Protein AF-A0A0A1CRX5-F1 (afdb_monomer)

Nearest PDB structures (foldseek):
  8wkq-assembly1_UI  TM=3.005E-01  e=8.698E+00  Salmonella enterica subsp. enterica serovar Typhimurium str. LT2

pLDDT: mean 87.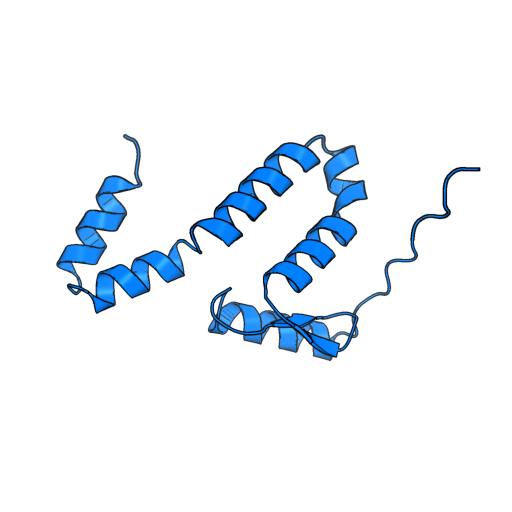22, std 14.27, range [40.09, 97.81]

Solvent-accessible surface area (backbone atoms only — not comparable to full-atom values): 6176 Å² total; per-residue (Å²): 130,81,79,74,80,76,79,76,71,76,50,53,67,72,44,40,51,50,25,49,55,50,38,70,76,48,52,80,78,44,72,34,52,28,36,67,78,74,40,79,37,54,40,70,58,47,52,51,51,50,51,63,69,43,37,68,62,26,55,76,70,69,40,44,67,62,54,49,52,52,52,51,50,37,71,74,74,49,48,71,68,55,53,45,52,48,32,29,74,75,52,36,71,63,40,30,51,54,57,55,61,74,67,55,82,129

Sequence (106 aa):
MAPAPKQIATPHPDFLEAALWHAARYGLGAQLIHPVRQTLVPPSKVVAALLEFTAPTLDAAGDRRAVTAMVQGLLAVGTGAGQQRGSYADGGRASLAKLIVQRTPS

Mean predicted aligned error: 6.68 Å

Secondary structure (DSSP, 8-state):
-PPPP---PPPPHHHHHHHHHHHHHHTTSS-EEETTTTEEE-HHHHHHHHHHHHHHHHHHHT-HHHHHHHHHHHHHH--HHHHHHHHHHHHHHHHHHHHHHTT---

Radius of gyration: 17.13 Å; Cα contacts (8 Å, |Δi|>4): 76; chains: 1; bounding box: 43×37×44 Å

Structure (mmCIF, N/CA/C/O backbone):
data_AF-A0A0A1CRX5-F1
#
_entry.id   AF-A0A0A1CRX5-F1
#
loop_
_atom_site.group_PDB
_atom_site.id
_atom_site.type_symbol
_atom_site.label_atom_id
_atom_site.label_alt_id
_atom_site.label_comp_id
_atom_site.label_asym_id
_atom_site.label_entity_id
_atom_site.label_seq_id
_atom_site.pdbx_PDB_ins_code
_atom_site.Cartn_x
_atom_site.Cartn_y
_atom_site.Cartn_z
_atom_site.occupancy
_atom_site.B_iso_or_equiv
_atom_site.auth_seq_id
_atom_site.auth_comp_id
_atom_site.auth_asym_id
_atom_site.auth_atom_id
_atom_site.pdbx_PDB_model_num
ATOM 1 N N . MET A 1 1 ? -28.690 5.366 19.835 1.00 40.47 1 MET A N 1
ATOM 2 C CA . MET A 1 1 ? -27.426 4.772 20.317 1.00 40.47 1 MET A CA 1
ATOM 3 C C . MET A 1 1 ? -26.504 4.653 19.116 1.00 40.47 1 MET A C 1
ATOM 5 O O . MET A 1 1 ? -26.822 3.889 18.215 1.00 40.47 1 MET A O 1
ATOM 9 N N . ALA A 1 2 ? -25.467 5.490 19.023 1.00 40.72 2 ALA A N 1
ATOM 10 C CA . ALA A 1 2 ? -24.449 5.327 17.983 1.00 40.72 2 ALA A CA 1
ATOM 11 C C . ALA A 1 2 ? -23.791 3.944 18.160 1.00 40.72 2 ALA A C 1
ATOM 13 O O . ALA A 1 2 ? -23.648 3.514 19.311 1.00 40.72 2 ALA A O 1
ATOM 14 N N . PRO A 1 3 ? -23.445 3.218 17.081 1.00 41.12 3 PRO A N 1
ATOM 15 C CA . PRO A 1 3 ? -22.754 1.945 17.228 1.00 41.12 3 PRO A CA 1
ATOM 16 C C . PRO A 1 3 ? -21.464 2.175 18.020 1.00 41.12 3 PRO A C 1
ATOM 18 O O . PRO A 1 3 ? -20.762 3.162 17.791 1.00 41.12 3 PRO A O 1
ATOM 21 N N . ALA A 1 4 ? -21.182 1.284 18.974 1.00 43.28 4 ALA A N 1
ATOM 22 C CA . ALA A 1 4 ? -19.929 1.310 19.716 1.00 43.28 4 ALA A CA 1
ATOM 23 C C . ALA A 1 4 ? -18.756 1.359 18.720 1.00 43.28 4 ALA A C 1
ATOM 25 O O . ALA A 1 4 ? -18.831 0.686 17.682 1.00 43.28 4 ALA A O 1
ATOM 26 N N . PRO A 1 5 ? -17.696 2.146 18.991 1.00 47.94 5 PRO A N 1
ATOM 27 C CA . PRO A 1 5 ? -16.530 2.177 18.122 1.00 47.94 5 PRO A CA 1
ATOM 28 C C . PRO A 1 5 ? -16.050 0.741 17.945 1.00 47.94 5 PRO A C 1
ATOM 30 O O . PRO A 1 5 ? -15.792 0.034 18.921 1.00 47.94 5 PRO A O 1
ATOM 33 N N . LYS A 1 6 ? -16.021 0.283 16.692 1.00 53.66 6 LYS A N 1
ATOM 34 C CA . LYS A 1 6 ? -15.606 -1.073 16.347 1.00 53.66 6 LYS A CA 1
ATOM 35 C C . LYS A 1 6 ? -14.205 -1.248 16.917 1.00 53.66 6 LYS A C 1
ATOM 37 O O . LYS A 1 6 ? -13.300 -0.524 16.513 1.00 53.66 6 LYS A O 1
ATOM 42 N N . GLN A 1 7 ? -14.055 -2.126 17.907 1.00 52.62 7 GLN A N 1
ATOM 43 C CA . GLN A 1 7 ? -12.777 -2.335 18.573 1.00 52.62 7 GLN A CA 1
ATOM 44 C C . GLN A 1 7 ? -11.769 -2.746 17.504 1.00 52.62 7 GLN A C 1
ATOM 46 O O . GLN A 1 7 ? -11.894 -3.794 16.869 1.00 52.62 7 GLN A O 1
ATOM 51 N N . ILE A 1 8 ? -10.830 -1.851 17.235 1.00 57.75 8 ILE A N 1
ATOM 52 C CA . ILE A 1 8 ? -9.838 -2.054 16.201 1.00 57.75 8 ILE A CA 1
ATOM 53 C C . ILE A 1 8 ? -8.824 -3.029 16.790 1.00 57.75 8 ILE A C 1
ATOM 55 O O . ILE A 1 8 ? -7.998 -2.648 17.61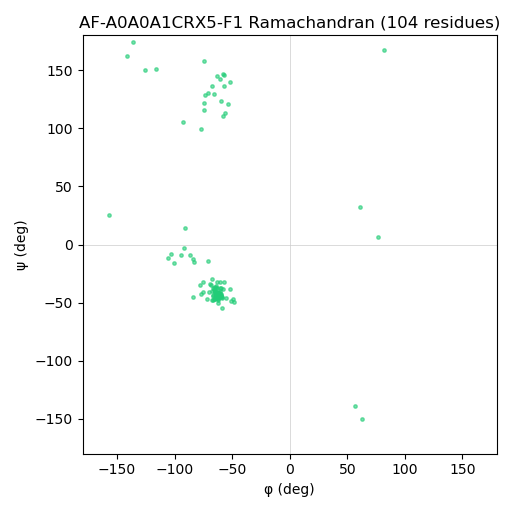3 1.00 57.75 8 ILE A O 1
ATOM 59 N N . ALA A 1 9 ? -8.944 -4.309 16.440 1.00 70.81 9 ALA A N 1
ATOM 60 C CA . ALA A 1 9 ? -8.020 -5.326 16.917 1.00 70.81 9 ALA A CA 1
ATOM 61 C C . ALA A 1 9 ? -6.592 -4.978 16.467 1.00 70.81 9 ALA A C 1
ATOM 63 O O . ALA A 1 9 ? -6.329 -4.797 15.276 1.00 70.81 9 ALA A O 1
ATOM 64 N N . THR A 1 10 ? -5.684 -4.861 17.433 1.00 78.06 10 THR A N 1
ATOM 65 C CA . THR A 1 10 ? -4.281 -4.532 17.185 1.00 78.06 10 THR A CA 1
ATOM 66 C C . THR A 1 10 ? -3.581 -5.728 16.528 1.00 78.06 10 THR A C 1
ATOM 68 O O . THR A 1 10 ? -3.707 -6.846 17.033 1.00 78.06 10 THR A O 1
ATOM 71 N N . PRO A 1 11 ? -2.851 -5.540 15.414 1.00 82.88 11 PRO A N 1
ATOM 72 C CA . PRO A 1 11 ? -2.048 -6.600 14.815 1.00 82.88 11 PRO A CA 1
ATOM 73 C C . PRO A 1 11 ? -1.015 -7.170 15.790 1.00 82.88 11 PRO A C 1
ATOM 75 O O . PRO A 1 11 ? -0.426 -6.429 16.576 1.00 82.88 11 PRO A O 1
ATOM 78 N N . HIS A 1 12 ? -0.723 -8.463 15.668 1.00 87.62 12 HIS A N 1
ATOM 79 C CA . HIS A 1 12 ? 0.466 -9.034 16.299 1.00 87.62 12 HIS A CA 1
ATOM 80 C C . HIS A 1 12 ? 1.732 -8.465 15.620 1.00 87.62 12 HIS A C 1
ATOM 82 O O . HIS A 1 12 ? 1.748 -8.417 14.383 1.00 87.62 12 HIS A O 1
ATOM 88 N N . PRO A 1 13 ? 2.784 -8.067 16.365 1.00 89.81 13 PRO A N 1
ATOM 89 C CA . PRO A 1 13 ? 3.978 -7.424 15.802 1.00 89.81 13 PRO A CA 1
ATOM 90 C C . PRO A 1 13 ? 4.604 -8.187 14.629 1.00 89.81 13 PRO A C 1
ATOM 92 O O . PRO A 1 13 ? 4.778 -7.612 13.559 1.00 89.81 13 PRO A O 1
ATOM 95 N N . ASP A 1 14 ? 4.814 -9.497 14.779 1.00 90.31 14 ASP A N 1
ATOM 96 C CA . ASP A 1 14 ? 5.426 -10.334 13.736 1.00 90.31 14 ASP A CA 1
ATOM 97 C C . ASP A 1 14 ? 4.626 -10.331 12.425 1.00 90.31 14 ASP A C 1
ATOM 99 O O . ASP A 1 14 ? 5.185 -10.296 11.329 1.00 90.31 14 ASP A O 1
ATOM 103 N N . PHE A 1 15 ? 3.292 -10.320 12.517 1.00 89.38 15 PHE A N 1
ATOM 104 C CA . PHE A 1 15 ? 2.427 -10.269 11.339 1.00 89.38 15 PHE A CA 1
ATOM 105 C C . PHE A 1 15 ? 2.390 -8.882 10.709 1.00 89.38 15 PHE A C 1
ATOM 107 O O . PHE A 1 15 ? 2.259 -8.776 9.489 1.00 89.38 15 PHE A O 1
ATOM 114 N N . LEU A 1 16 ? 2.507 -7.824 11.513 1.00 91.94 16 LEU A N 1
ATOM 115 C CA . LEU A 1 16 ? 2.631 -6.467 10.999 1.00 91.94 16 LEU A CA 1
ATOM 116 C C . LEU A 1 16 ? 3.953 -6.288 10.245 1.00 91.94 16 LEU A C 1
ATOM 118 O O . LEU A 1 16 ? 3.950 -5.745 9.141 1.00 91.94 16 LEU A O 1
ATOM 122 N N . GLU A 1 17 ? 5.056 -6.792 10.795 1.00 94.38 17 GLU A N 1
ATOM 123 C CA . GLU A 1 17 ? 6.370 -6.751 10.154 1.00 94.38 17 GLU A CA 1
ATOM 124 C C . GLU A 1 17 ? 6.396 -7.581 8.864 1.00 94.38 17 GLU A C 1
ATOM 126 O O . GLU A 1 17 ? 6.812 -7.087 7.813 1.00 94.38 17 GLU A O 1
ATOM 131 N N . ALA A 1 18 ? 5.866 -8.808 8.902 1.00 93.38 18 ALA A N 1
ATOM 132 C CA . ALA A 1 18 ? 5.743 -9.648 7.716 1.00 93.38 18 ALA A CA 1
ATOM 133 C C . ALA A 1 18 ? 4.876 -8.983 6.634 1.00 93.38 18 ALA A C 1
ATOM 135 O O . ALA A 1 18 ? 5.243 -8.983 5.455 1.00 93.38 18 ALA A O 1
ATOM 136 N N . ALA A 1 19 ? 3.746 -8.377 7.018 1.00 93.88 19 ALA A N 1
ATOM 137 C CA . ALA A 1 19 ? 2.884 -7.645 6.095 1.00 93.88 19 ALA A CA 1
ATOM 138 C C . ALA A 1 19 ? 3.602 -6.441 5.472 1.00 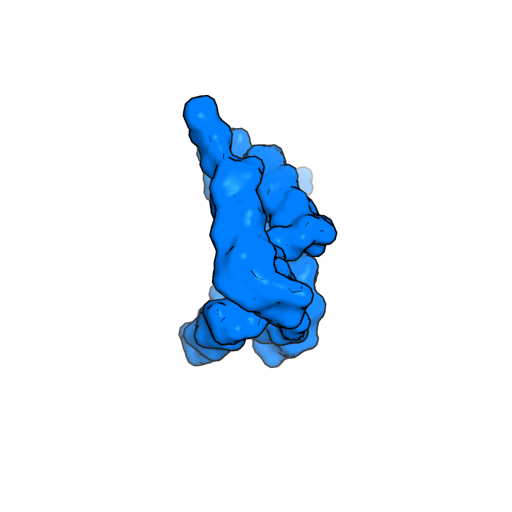93.88 19 ALA A C 1
ATOM 140 O O . ALA A 1 19 ? 3.490 -6.229 4.261 1.00 93.88 19 ALA A O 1
ATOM 141 N N . LEU A 1 20 ? 4.369 -5.689 6.266 1.00 94.56 20 LEU A N 1
ATOM 142 C CA . LEU A 1 20 ? 5.146 -4.545 5.799 1.00 94.56 20 LEU A CA 1
ATOM 143 C C . LEU A 1 20 ? 6.210 -4.968 4.780 1.00 94.56 20 LEU A C 1
ATOM 145 O O . LEU A 1 20 ? 6.260 -4.409 3.685 1.00 94.56 20 LEU A O 1
ATOM 149 N N . TRP A 1 21 ? 7.013 -5.986 5.097 1.00 95.31 21 TRP A N 1
ATOM 150 C CA . TRP A 1 21 ? 8.030 -6.520 4.185 1.00 95.31 21 TRP A CA 1
ATOM 151 C C . TRP A 1 21 ? 7.424 -7.037 2.881 1.00 95.31 21 TRP A C 1
ATOM 153 O O . TRP A 1 21 ? 7.920 -6.736 1.790 1.00 95.31 21 TRP A O 1
ATOM 163 N N . HIS A 1 22 ? 6.327 -7.790 2.978 1.00 94.44 22 HIS A N 1
ATOM 164 C CA . HIS A 1 22 ? 5.634 -8.327 1.815 1.00 94.44 22 HIS A CA 1
ATOM 165 C C . HIS A 1 22 ? 5.103 -7.200 0.915 1.00 94.44 22 HIS A C 1
ATOM 167 O O . HIS A 1 22 ? 5.327 -7.212 -0.298 1.00 94.44 22 HIS A O 1
ATOM 173 N N . ALA A 1 23 ? 4.462 -6.188 1.505 1.00 92.94 23 ALA A N 1
ATOM 174 C CA . ALA A 1 23 ? 3.961 -5.025 0.781 1.00 92.94 23 ALA A CA 1
ATOM 175 C C . ALA A 1 23 ? 5.093 -4.177 0.177 1.00 92.94 23 ALA A C 1
ATOM 177 O O . ALA A 1 23 ? 4.958 -3.703 -0.947 1.00 92.94 23 ALA A O 1
ATOM 178 N N . ALA A 1 24 ? 6.229 -4.019 0.860 1.00 90.62 24 ALA A N 1
ATOM 179 C CA . ALA A 1 24 ? 7.385 -3.300 0.323 1.00 90.62 24 ALA A CA 1
ATOM 180 C C . ALA A 1 24 ? 7.974 -4.004 -0.910 1.00 90.62 24 ALA A C 1
ATOM 182 O O . ALA A 1 24 ? 8.311 -3.357 -1.903 1.00 90.62 24 ALA A O 1
ATOM 183 N N . ARG A 1 25 ? 8.054 -5.341 -0.874 1.00 88.69 25 ARG A N 1
ATOM 184 C CA . ARG A 1 25 ? 8.597 -6.144 -1.975 1.00 88.69 25 ARG A CA 1
ATOM 185 C C . ARG A 1 25 ? 7.669 -6.196 -3.188 1.00 88.69 25 ARG A C 1
ATOM 187 O O . ARG A 1 25 ? 8.135 -6.038 -4.315 1.00 88.69 25 ARG A O 1
ATOM 194 N N . TYR A 1 26 ? 6.379 -6.443 -2.972 1.00 88.00 26 TYR A N 1
ATOM 195 C CA . TYR A 1 26 ? 5.433 -6.735 -4.057 1.00 88.00 26 TYR A CA 1
ATOM 196 C C . TYR A 1 26 ? 4.483 -5.575 -4.386 1.00 88.00 26 TYR A C 1
ATOM 198 O O . TYR A 1 26 ? 3.821 -5.580 -5.427 1.00 88.00 26 TYR A O 1
ATOM 206 N N . GLY A 1 27 ? 4.438 -4.540 -3.547 1.00 88.75 27 GLY A N 1
ATOM 207 C CA . GLY A 1 27 ? 3.497 -3.433 -3.682 1.00 88.75 27 GLY A CA 1
ATOM 208 C C . GLY A 1 27 ? 2.052 -3.930 -3.699 1.00 88.75 27 GLY A C 1
ATOM 209 O O . GLY A 1 27 ? 1.684 -4.851 -2.982 1.00 88.75 27 GLY A O 1
ATOM 210 N N . LEU A 1 28 ? 1.232 -3.344 -4.571 1.00 90.88 28 LEU A N 1
ATOM 211 C CA . LEU A 1 28 ? -0.159 -3.759 -4.796 1.00 90.88 28 LEU A CA 1
ATOM 212 C C . LEU A 1 28 ? -0.293 -4.815 -5.915 1.00 90.88 28 LEU A C 1
ATOM 214 O O . LEU A 1 28 ? -1.387 -5.019 -6.427 1.00 90.88 28 LEU A O 1
ATOM 218 N N . GLY A 1 29 ? 0.810 -5.442 -6.344 1.00 87.19 29 GLY A N 1
ATOM 219 C CA . GLY A 1 29 ? 0.834 -6.375 -7.480 1.00 87.19 29 GLY A CA 1
ATOM 220 C C . GLY A 1 29 ? 0.617 -7.849 -7.121 1.00 87.19 29 GLY A C 1
ATOM 221 O O . GLY A 1 29 ? 0.584 -8.685 -8.016 1.00 87.19 29 GLY A O 1
ATOM 222 N N . ALA A 1 30 ? 0.492 -8.180 -5.835 1.00 90.06 30 ALA A N 1
ATOM 223 C CA . ALA A 1 30 ? 0.308 -9.542 -5.333 1.00 90.06 30 ALA A CA 1
ATOM 224 C C . ALA A 1 30 ? -0.777 -9.578 -4.248 1.00 90.06 30 ALA A C 1
ATOM 226 O O . ALA A 1 30 ? -1.269 -8.534 -3.822 1.00 90.06 30 ALA A O 1
ATOM 227 N N . GLN A 1 31 ? -1.148 -10.769 -3.770 1.00 96.12 31 GLN A N 1
ATOM 228 C CA . GLN A 1 31 ? -1.910 -10.853 -2.522 1.00 96.12 31 GLN A CA 1
ATOM 229 C C . GLN A 1 31 ? -1.072 -10.319 -1.358 1.00 96.12 31 GLN A C 1
ATOM 231 O O . GLN A 1 31 ? 0.138 -10.497 -1.334 1.00 96.12 31 GLN A O 1
ATOM 236 N N . LEU A 1 32 ? -1.722 -9.667 -0.398 1.00 95.06 32 LEU A N 1
ATOM 237 C CA . LEU A 1 32 ? -1.078 -9.068 0.764 1.00 95.06 32 LEU A CA 1
ATOM 238 C C . LEU A 1 32 ? -1.539 -9.748 2.047 1.00 95.06 32 LEU A C 1
ATOM 240 O O . LEU A 1 32 ? -2.672 -10.217 2.148 1.00 95.06 32 LEU A O 1
ATOM 244 N N . ILE A 1 33 ? -0.665 -9.755 3.047 1.00 95.56 33 ILE A N 1
ATOM 245 C CA . ILE A 1 33 ? -0.986 -10.250 4.384 1.00 95.56 33 ILE A CA 1
ATOM 246 C C . ILE A 1 33 ? -1.875 -9.212 5.076 1.00 95.56 33 ILE A C 1
ATOM 248 O O . ILE A 1 33 ? -1.483 -8.059 5.249 1.00 95.56 33 ILE A O 1
ATOM 252 N N . HIS A 1 34 ? -3.077 -9.613 5.489 1.00 93.81 34 HIS A N 1
ATOM 253 C CA . HIS A 1 34 ? -3.922 -8.793 6.347 1.00 93.81 34 HIS A CA 1
ATOM 254 C C . HIS A 1 34 ? -3.357 -8.827 7.779 1.00 93.81 34 HIS A C 1
ATOM 256 O O . HIS A 1 34 ? -3.429 -9.877 8.416 1.00 93.81 34 HIS A O 1
ATOM 262 N N . PRO A 1 35 ? -2.880 -7.705 8.347 1.00 88.94 35 PRO A N 1
ATOM 263 C CA . PRO A 1 35 ? -2.087 -7.723 9.583 1.00 88.94 35 PRO A CA 1
ATOM 264 C C . PRO A 1 35 ? -2.889 -8.165 10.821 1.00 88.94 35 PRO A C 1
ATOM 266 O O . PRO A 1 35 ? -2.348 -8.785 11.727 1.00 88.94 35 PRO A O 1
ATOM 269 N N . VAL A 1 36 ? -4.200 -7.900 10.839 1.00 89.56 36 VAL A N 1
ATOM 270 C CA . VAL A 1 36 ? -5.107 -8.346 11.916 1.00 89.56 36 VAL A CA 1
ATOM 271 C C . VAL A 1 36 ? -5.611 -9.782 11.724 1.00 89.56 36 VAL A C 1
ATOM 273 O O . VAL A 1 36 ? -5.634 -10.558 12.669 1.00 89.56 36 VAL A O 1
ATOM 276 N N . ARG A 1 37 ? -6.041 -10.146 10.508 1.00 89.56 37 ARG A N 1
ATOM 277 C CA . ARG A 1 37 ? -6.644 -11.461 10.222 1.00 89.56 37 ARG A CA 1
ATOM 278 C C . ARG A 1 37 ? -5.620 -12.560 9.965 1.00 89.56 37 ARG A C 1
ATOM 280 O O . ARG A 1 37 ? -6.002 -13.719 9.965 1.00 89.56 37 ARG A O 1
ATOM 287 N N . GLN A 1 38 ? -4.359 -12.197 9.726 1.00 91.25 38 GLN A N 1
ATOM 288 C CA . GLN A 1 38 ? -3.253 -13.127 9.485 1.00 91.25 38 GLN A CA 1
ATOM 289 C C . GLN A 1 38 ? -3.466 -14.016 8.244 1.00 91.25 38 GLN A C 1
ATOM 291 O O . GLN A 1 38 ? -3.013 -15.153 8.177 1.00 91.25 38 GLN A O 1
ATOM 296 N N . THR A 1 39 ? -4.153 -13.482 7.229 1.00 94.12 39 THR A N 1
ATOM 297 C CA . THR A 1 39 ? -4.495 -14.186 5.981 1.00 94.12 39 THR A CA 1
ATOM 298 C C . THR A 1 39 ? -4.023 -13.415 4.756 1.00 94.12 39 THR A C 1
ATOM 300 O O . THR A 1 39 ? -4.048 -12.182 4.765 1.00 94.12 39 THR A O 1
ATOM 303 N N . LEU A 1 40 ? -3.704 -14.119 3.667 1.00 96.31 40 LEU A N 1
ATOM 304 C CA . LEU A 1 40 ? -3.495 -13.500 2.356 1.00 96.31 40 LEU A CA 1
ATOM 305 C C . LEU A 1 40 ? -4.829 -13.060 1.746 1.00 96.31 40 LEU A C 1
ATOM 307 O O . LEU A 1 40 ? -5.784 -13.831 1.678 1.00 96.31 40 LEU A O 1
ATOM 311 N N . VAL A 1 41 ? -4.902 -11.805 1.314 1.00 96.50 41 VAL A N 1
ATOM 312 C CA . VAL A 1 41 ? -6.098 -11.213 0.705 1.00 96.50 41 VAL A CA 1
ATOM 313 C C . VAL A 1 41 ? -5.711 -10.279 -0.444 1.00 96.50 41 VAL A C 1
ATOM 315 O O . VAL A 1 41 ? -4.562 -9.839 -0.530 1.00 96.50 41 VAL A O 1
ATOM 318 N N . PRO A 1 42 ? -6.650 -9.924 -1.339 1.00 95.31 42 PRO A N 1
ATOM 319 C CA . PRO A 1 42 ? -6.390 -8.916 -2.359 1.00 95.31 42 PRO A CA 1
ATOM 320 C C . PRO A 1 42 ? -5.955 -7.572 -1.742 1.00 95.31 42 PRO A C 1
ATOM 322 O O . PRO A 1 42 ? -6.499 -7.189 -0.699 1.00 95.31 42 PR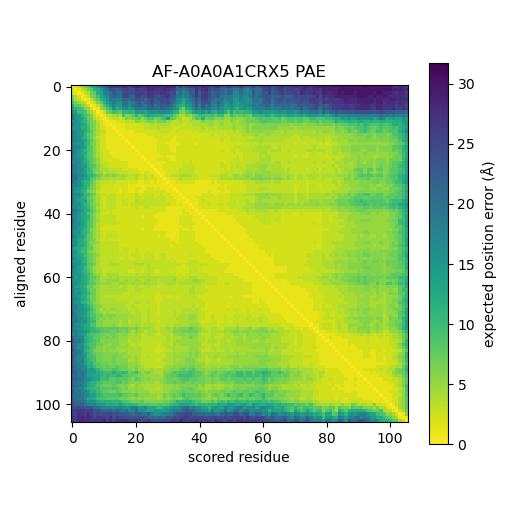O A O 1
ATOM 325 N N . PRO A 1 43 ? -5.063 -6.803 -2.396 1.00 93.19 43 PRO A N 1
ATOM 326 C CA . PRO A 1 43 ? -4.600 -5.505 -1.899 1.00 93.19 43 PRO A CA 1
ATOM 327 C C . PRO A 1 43 ? -5.726 -4.545 -1.520 1.00 93.19 43 PRO A C 1
ATOM 329 O O . PRO A 1 43 ? -5.652 -3.877 -0.492 1.00 93.19 43 PRO A O 1
ATOM 332 N N . SER A 1 44 ? -6.814 -4.532 -2.295 1.00 93.31 44 SER A N 1
ATOM 333 C CA . SER A 1 44 ? -7.995 -3.705 -2.025 1.00 93.31 44 SER A CA 1
ATOM 334 C C . SER A 1 44 ? -8.614 -3.971 -0.650 1.00 93.31 44 SER A C 1
ATOM 336 O O . SER A 1 44 ? -9.114 -3.043 -0.020 1.00 93.31 44 SER A O 1
ATOM 338 N N . LYS A 1 45 ? -8.550 -5.210 -0.143 1.00 94.25 45 LYS A N 1
ATOM 339 C CA . LYS A 1 45 ? -9.056 -5.566 1.188 1.00 94.25 45 LYS A CA 1
ATOM 340 C C . LYS A 1 45 ? -8.137 -5.075 2.305 1.00 94.25 45 LYS A C 1
ATOM 342 O O . LYS A 1 45 ? -8.647 -4.568 3.298 1.00 94.25 45 LYS A O 1
ATOM 347 N N . VAL A 1 46 ? -6.814 -5.178 2.142 1.00 93.88 46 VAL A N 1
ATOM 348 C CA . VAL A 1 46 ? -5.851 -4.640 3.126 1.00 93.88 46 VAL A CA 1
ATOM 349 C C . VAL A 1 46 ? -5.946 -3.118 3.192 1.00 93.88 46 VAL A C 1
ATOM 351 O O . VAL A 1 46 ? -6.011 -2.542 4.272 1.00 93.88 46 VAL A O 1
ATOM 354 N N . VAL A 1 47 ? -6.026 -2.467 2.034 1.00 93.00 47 VAL A N 1
ATOM 355 C CA . VAL A 1 47 ? -6.156 -1.013 1.927 1.00 93.00 47 VAL A CA 1
ATOM 356 C C . VAL A 1 47 ? -7.480 -0.516 2.516 1.00 93.00 47 VAL A C 1
ATOM 358 O O . VAL A 1 47 ? -7.491 0.479 3.235 1.00 93.00 47 VAL A O 1
ATOM 361 N N . ALA A 1 48 ? -8.590 -1.223 2.278 1.00 92.44 48 ALA A N 1
ATOM 362 C CA . ALA A 1 48 ? -9.867 -0.899 2.912 1.00 92.44 48 ALA A CA 1
ATOM 363 C C . ALA A 1 48 ? -9.793 -1.013 4.443 1.00 92.44 48 ALA A C 1
ATOM 365 O O . ALA A 1 48 ? -10.298 -0.135 5.137 1.00 92.44 48 ALA A O 1
ATOM 366 N N . ALA A 1 49 ? -9.126 -2.046 4.967 1.00 91.56 49 ALA A N 1
ATOM 367 C CA . ALA A 1 49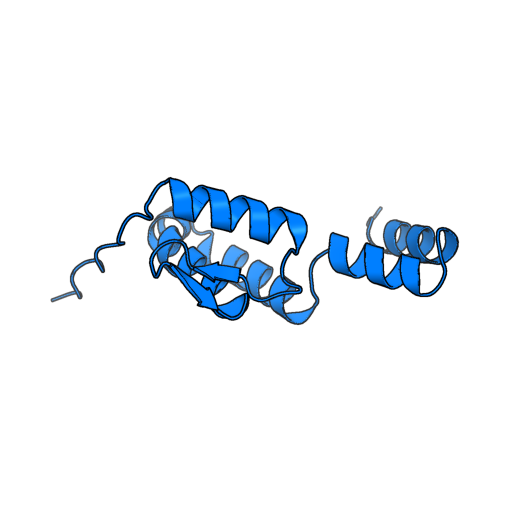 ? -8.917 -2.195 6.406 1.00 91.56 49 ALA A CA 1
ATOM 368 C C . ALA A 1 49 ? -8.050 -1.064 6.987 1.00 91.56 49 ALA A C 1
ATOM 370 O O . ALA A 1 49 ? -8.342 -0.577 8.075 1.00 91.56 49 ALA A O 1
ATOM 371 N N . LEU A 1 50 ? -7.027 -0.602 6.258 1.00 91.56 50 LEU A N 1
ATOM 372 C CA . LEU A 1 50 ? -6.225 0.559 6.657 1.00 91.56 50 LEU A CA 1
ATOM 373 C C . LEU A 1 50 ? -7.064 1.844 6.697 1.00 91.56 50 LEU A C 1
ATOM 375 O O . LEU A 1 50 ? -6.965 2.595 7.659 1.00 91.56 50 LEU A O 1
ATOM 379 N N . LEU A 1 51 ? -7.898 2.092 5.683 1.00 93.50 51 LEU A N 1
ATOM 380 C CA . LEU A 1 51 ? -8.787 3.260 5.662 1.00 93.50 51 LEU A CA 1
ATOM 381 C C . LEU A 1 51 ? -9.843 3.207 6.772 1.00 93.50 51 LEU A C 1
ATOM 383 O O . LEU A 1 51 ? -10.173 4.237 7.347 1.00 93.50 51 LEU A O 1
ATOM 387 N N . GLU A 1 52 ? -10.366 2.021 7.091 1.00 92.44 52 GLU A N 1
ATOM 388 C CA . GLU A 1 52 ? -11.265 1.830 8.235 1.00 92.44 52 GLU A CA 1
ATOM 389 C C . GLU A 1 52 ? -10.538 2.114 9.558 1.00 92.44 52 GLU A C 1
ATOM 391 O O . GLU A 1 52 ? -11.089 2.794 10.421 1.00 92.44 52 GLU A O 1
ATOM 396 N N . PHE A 1 53 ? -9.289 1.656 9.691 1.00 91.00 53 PHE A N 1
ATOM 397 C CA . PHE A 1 53 ? -8.446 1.898 10.863 1.00 91.00 53 PHE A CA 1
ATOM 398 C C . PHE A 1 53 ? -8.164 3.391 11.078 1.00 91.00 53 PHE A C 1
ATOM 400 O O . PHE A 1 53 ? -8.277 3.891 12.194 1.00 91.00 53 PHE A O 1
ATOM 407 N N . THR A 1 54 ? -7.793 4.111 10.017 1.00 93.31 54 THR A N 1
ATOM 408 C CA . THR A 1 54 ? -7.391 5.523 10.098 1.00 93.31 54 THR A CA 1
ATOM 409 C C . THR A 1 54 ? -8.560 6.498 10.009 1.00 93.31 54 THR A C 1
ATOM 411 O O . THR A 1 54 ? -8.360 7.687 10.257 1.00 93.31 54 THR A O 1
ATOM 414 N N . ALA A 1 55 ? -9.773 6.027 9.696 1.00 93.88 55 ALA A N 1
ATOM 415 C CA . ALA A 1 55 ? -10.952 6.868 9.508 1.00 93.88 55 ALA A CA 1
ATOM 416 C C . ALA A 1 55 ? -11.171 7.889 10.639 1.00 93.88 55 ALA A C 1
ATOM 418 O O . ALA A 1 55 ? -11.292 9.064 10.307 1.00 93.88 55 ALA A O 1
ATOM 419 N N . PRO A 1 56 ? -11.139 7.530 11.941 1.00 94.81 56 PRO A N 1
ATOM 420 C CA . PRO A 1 56 ? -11.355 8.508 13.010 1.00 94.81 56 PRO A CA 1
ATOM 421 C C . PRO A 1 56 ? -10.317 9.639 13.015 1.00 94.81 56 PRO A C 1
ATOM 423 O O . PRO A 1 56 ? -10.661 10.801 13.212 1.00 94.81 56 PRO A O 1
ATOM 426 N N . THR A 1 57 ? -9.046 9.312 12.766 1.00 95.75 57 THR A N 1
ATOM 427 C CA . THR A 1 57 ? -7.956 10.295 12.708 1.00 95.75 57 THR A CA 1
ATOM 428 C C . THR A 1 57 ? -8.064 11.178 11.468 1.00 95.75 57 THR A C 1
ATOM 430 O O . THR A 1 57 ? -7.880 12.388 11.558 1.00 95.75 57 THR A O 1
ATOM 433 N N . LEU A 1 58 ? -8.407 10.594 10.318 1.00 96.44 58 LEU A N 1
ATOM 434 C CA . LEU A 1 58 ? -8.622 11.339 9.079 1.00 96.44 58 LEU A CA 1
ATOM 435 C C . LEU A 1 58 ? -9.866 12.232 9.145 1.00 96.44 58 LEU A C 1
ATOM 437 O O . LEU A 1 58 ? -9.863 13.311 8.562 1.00 96.44 58 LEU A O 1
ATOM 441 N N . ASP A 1 59 ? -10.916 11.797 9.841 1.00 96.62 59 ASP A N 1
ATOM 442 C CA . ASP A 1 59 ? -12.119 12.594 10.087 1.00 96.62 59 ASP A CA 1
ATOM 443 C C . ASP A 1 59 ? -11.796 13.790 10.994 1.00 96.62 59 ASP A C 1
ATOM 445 O O . ASP A 1 59 ? -12.176 14.915 10.675 1.00 96.62 59 ASP A O 1
ATOM 449 N N . ALA A 1 60 ? -11.016 13.583 12.060 1.00 96.88 60 ALA A N 1
ATOM 450 C CA . ALA A 1 60 ? -10.555 14.664 12.935 1.00 96.88 60 ALA A CA 1
ATOM 451 C C . ALA A 1 60 ? -9.651 15.686 12.216 1.00 96.88 60 ALA A C 1
ATOM 453 O O . ALA A 1 60 ? -9.679 16.867 12.551 1.00 96.88 60 ALA A O 1
ATOM 454 N N . ALA A 1 61 ? -8.874 15.242 11.224 1.00 97.25 61 ALA A N 1
ATOM 455 C CA . ALA A 1 61 ? -8.030 16.105 10.396 1.00 97.25 61 ALA A CA 1
ATOM 456 C C . ALA A 1 61 ? -8.776 16.754 9.210 1.00 97.25 61 ALA A C 1
ATOM 458 O O . ALA A 1 61 ? -8.245 17.661 8.580 1.00 97.25 61 ALA A O 1
ATOM 459 N N . GLY A 1 62 ? -9.995 16.303 8.885 1.00 97.31 62 GLY A N 1
ATOM 460 C CA . GLY A 1 62 ? -10.734 16.741 7.693 1.00 97.31 62 GLY A CA 1
ATOM 461 C C . GLY A 1 62 ? -10.254 16.117 6.370 1.00 97.31 62 GLY A C 1
ATOM 462 O O . GLY A 1 62 ? -10.759 16.462 5.302 1.00 97.31 62 GLY A O 1
ATOM 463 N N . ASP A 1 63 ? -9.333 15.154 6.422 1.00 97.81 63 ASP A N 1
ATOM 464 C CA . ASP A 1 63 ? -8.623 14.606 5.259 1.00 97.81 63 ASP A CA 1
ATOM 465 C C . ASP A 1 63 ? -9.261 13.343 4.663 1.00 97.81 63 ASP A C 1
ATOM 467 O O . ASP A 1 63 ? -8.873 12.890 3.579 1.00 97.81 63 ASP A O 1
ATOM 471 N N . ARG A 1 64 ? -10.262 12.754 5.334 1.00 95.62 64 ARG A N 1
ATOM 472 C CA . ARG A 1 64 ? -10.842 11.451 4.956 1.00 95.62 64 ARG A CA 1
ATOM 473 C C . ARG A 1 64 ? -11.212 11.359 3.480 1.00 95.62 64 ARG A C 1
ATOM 475 O O . ARG A 1 64 ? -10.902 10.359 2.825 1.00 95.62 64 ARG A O 1
ATOM 482 N N . ARG A 1 65 ? -11.891 12.377 2.947 1.00 95.31 65 ARG A N 1
ATOM 483 C CA . ARG A 1 65 ? -12.352 12.381 1.552 1.00 95.31 65 ARG A CA 1
ATOM 484 C C . ARG A 1 65 ? -11.177 12.402 0.573 1.00 95.31 65 ARG A C 1
ATOM 486 O O . ARG A 1 65 ? -11.173 11.610 -0.368 1.00 95.31 65 ARG A O 1
ATOM 493 N N . ALA A 1 66 ? -10.198 13.275 0.799 1.00 96.94 66 ALA A N 1
ATOM 494 C CA . ALA A 1 66 ? -9.034 13.420 -0.071 1.00 96.94 66 ALA A CA 1
ATOM 495 C C . ALA A 1 66 ? -8.180 12.145 -0.083 1.00 96.94 66 ALA A C 1
ATOM 497 O O . ALA A 1 66 ? -7.848 11.631 -1.152 1.00 96.94 66 ALA A O 1
ATOM 498 N N . VAL A 1 67 ? -7.902 11.579 1.095 1.00 96.31 67 VAL A N 1
ATOM 499 C CA . VAL A 1 67 ? -7.120 10.342 1.226 1.00 96.31 67 VAL A CA 1
ATOM 500 C C . VAL A 1 67 ? -7.842 9.158 0.588 1.00 96.31 67 VAL A C 1
ATOM 502 O O . V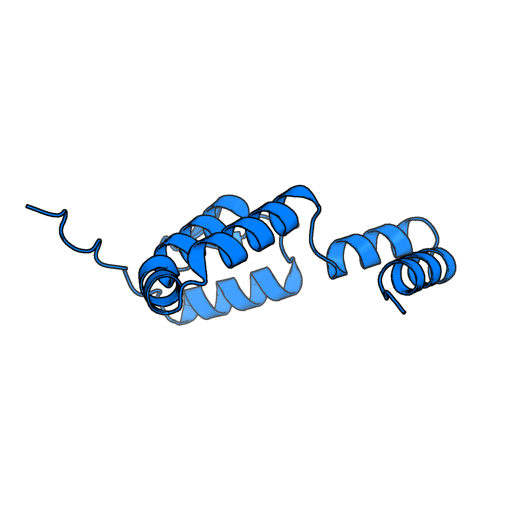AL A 1 67 ? -7.231 8.409 -0.173 1.00 96.31 67 VAL A O 1
ATOM 505 N N . THR A 1 68 ? -9.150 9.010 0.818 1.00 94.38 68 THR A N 1
ATOM 506 C CA . THR A 1 68 ? -9.934 7.929 0.195 1.00 94.38 68 THR A CA 1
ATOM 507 C C . THR A 1 68 ? -9.888 8.021 -1.332 1.00 94.38 68 THR A C 1
ATOM 509 O O . THR A 1 68 ? -9.661 7.010 -1.995 1.00 94.38 68 THR A O 1
ATOM 512 N N . ALA A 1 69 ? -10.049 9.222 -1.898 1.00 94.00 69 ALA A N 1
ATOM 513 C CA . ALA A 1 69 ? -9.992 9.431 -3.344 1.00 94.00 69 ALA A CA 1
ATOM 514 C C . ALA A 1 69 ? -8.603 9.109 -3.925 1.00 94.00 69 ALA A C 1
ATOM 516 O O . ALA A 1 69 ? -8.507 8.397 -4.925 1.00 94.00 69 ALA A O 1
ATOM 517 N N . MET A 1 70 ? -7.524 9.562 -3.272 1.00 93.00 70 MET A N 1
ATOM 518 C CA . MET A 1 70 ? -6.151 9.230 -3.678 1.00 93.00 70 MET A CA 1
ATOM 519 C C . MET A 1 70 ? -5.905 7.721 -3.680 1.00 93.00 70 MET A C 1
ATOM 521 O O . MET A 1 70 ? -5.364 7.172 -4.640 1.00 93.00 70 MET A O 1
ATOM 525 N N . VAL A 1 71 ? -6.338 7.032 -2.626 1.00 92.62 71 VAL A N 1
ATOM 526 C CA . VAL A 1 71 ? -6.170 5.585 -2.489 1.00 92.62 71 VAL A CA 1
ATOM 527 C C . VAL A 1 71 ? -6.980 4.815 -3.537 1.00 92.62 71 VAL A C 1
ATOM 529 O O . VAL A 1 71 ? -6.479 3.842 -4.102 1.00 92.62 71 VAL A O 1
ATOM 532 N N . GLN A 1 72 ? -8.201 5.254 -3.849 1.00 90.56 72 GLN A N 1
ATOM 533 C CA . GLN A 1 72 ? -8.989 4.666 -4.936 1.00 90.56 72 GLN A CA 1
ATOM 534 C C . GLN A 1 72 ? -8.310 4.848 -6.298 1.00 90.56 72 GLN A C 1
ATOM 536 O O . GLN A 1 72 ? -8.234 3.890 -7.066 1.00 90.56 72 GLN A O 1
ATOM 541 N N . GLY A 1 73 ? -7.747 6.029 -6.569 1.00 90.12 73 GLY A N 1
ATOM 542 C CA . GLY A 1 73 ? -6.941 6.264 -7.768 1.00 90.12 73 GLY A CA 1
ATOM 543 C C . GLY A 1 73 ? -5.725 5.335 -7.844 1.00 90.12 73 GLY A C 1
ATOM 544 O O . GLY A 1 73 ? -5.466 4.739 -8.887 1.00 90.12 73 GLY A O 1
ATOM 545 N N . LEU A 1 74 ? -5.024 5.134 -6.723 1.00 88.56 74 LEU A N 1
ATOM 546 C CA . LEU A 1 74 ? -3.878 4.225 -6.638 1.00 88.56 74 LEU A CA 1
ATOM 547 C C . LEU A 1 74 ? -4.263 2.766 -6.928 1.00 88.56 74 LEU A C 1
ATOM 549 O O . LEU A 1 74 ? -3.521 2.065 -7.612 1.00 88.56 74 LEU A O 1
ATOM 553 N N . LEU A 1 75 ? -5.409 2.305 -6.419 1.00 88.62 75 LEU A N 1
ATOM 554 C CA . LEU A 1 75 ? -5.914 0.954 -6.681 1.00 88.62 75 LEU A CA 1
ATOM 555 C C . LEU A 1 75 ? -6.362 0.770 -8.137 1.00 88.62 75 LEU A C 1
ATOM 557 O O . LEU A 1 75 ? -6.200 -0.321 -8.675 1.00 88.62 75 LEU A O 1
ATOM 561 N N . ALA A 1 76 ? -6.910 1.813 -8.765 1.00 88.06 76 ALA A N 1
ATOM 562 C CA . ALA A 1 76 ? -7.385 1.759 -10.146 1.00 88.06 76 ALA A CA 1
ATOM 563 C C . ALA A 1 76 ? -6.245 1.826 -11.175 1.00 88.06 76 ALA A C 1
ATOM 565 O O . ALA A 1 76 ? -6.256 1.093 -12.158 1.00 88.06 76 ALA A O 1
ATOM 566 N N . VAL A 1 77 ? -5.264 2.705 -10.954 1.00 84.56 77 VAL A N 1
ATOM 567 C CA . VAL A 1 77 ? -4.197 3.008 -11.929 1.00 84.56 77 VAL A CA 1
ATOM 568 C C . VAL A 1 77 ? -2.884 2.283 -11.593 1.00 84.56 77 VAL A C 1
ATOM 570 O O . VAL A 1 77 ? -1.987 2.166 -12.427 1.00 84.56 77 VAL A O 1
ATOM 573 N N . GLY A 1 78 ? -2.747 1.770 -10.371 1.00 83.69 78 GLY A N 1
ATOM 574 C CA . GLY A 1 78 ? -1.521 1.151 -9.881 1.00 83.69 78 GLY A CA 1
ATOM 575 C C . GLY A 1 78 ? -0.485 2.167 -9.386 1.00 83.69 78 GLY A C 1
ATOM 576 O O . GLY A 1 78 ? -0.569 3.378 -9.608 1.00 83.69 78 GLY A O 1
ATOM 577 N N . THR A 1 79 ? 0.537 1.670 -8.689 1.00 86.00 79 THR A N 1
ATOM 578 C CA . THR A 1 79 ? 1.544 2.519 -8.032 1.00 86.00 79 THR A CA 1
ATOM 579 C C . THR A 1 79 ? 2.522 3.149 -9.024 1.00 86.00 79 THR A C 1
ATOM 581 O O . THR A 1 79 ? 2.758 2.620 -10.110 1.00 86.00 79 THR A O 1
ATOM 584 N N . GLY A 1 80 ? 3.162 4.256 -8.631 1.00 87.56 80 GLY A N 1
ATOM 585 C CA . GLY A 1 80 ? 4.226 4.874 -9.431 1.00 87.56 80 GLY A CA 1
ATOM 586 C C . GLY A 1 80 ? 5.361 3.898 -9.752 1.00 87.56 80 GLY A C 1
ATOM 587 O O . GLY A 1 80 ? 5.738 3.763 -10.910 1.00 87.56 80 GLY A O 1
ATOM 588 N N . ALA A 1 81 ? 5.825 3.138 -8.755 1.00 88.00 81 ALA A N 1
ATOM 589 C CA . ALA A 1 81 ? 6.844 2.108 -8.950 1.00 88.00 81 ALA A CA 1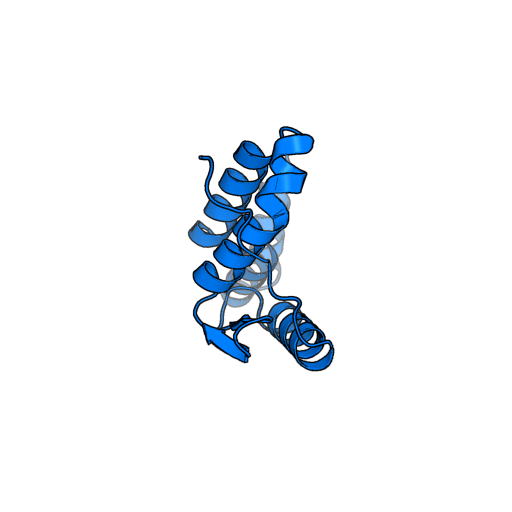
ATOM 590 C C . ALA A 1 81 ? 6.375 0.976 -9.884 1.00 88.00 81 ALA A C 1
ATOM 592 O O . ALA A 1 81 ? 7.161 0.475 -10.684 1.00 88.00 81 ALA A O 1
ATOM 593 N N . GLY A 1 82 ? 5.098 0.577 -9.809 1.00 88.12 82 GLY A N 1
ATOM 594 C CA . GLY A 1 82 ? 4.516 -0.407 -10.724 1.00 88.12 82 GLY A CA 1
ATOM 595 C C . GLY A 1 82 ? 4.533 0.080 -12.172 1.00 88.12 82 GLY A C 1
ATOM 596 O O . GLY A 1 82 ? 5.015 -0.625 -13.052 1.00 88.12 82 GLY A O 1
ATOM 597 N N . GLN A 1 83 ? 4.102 1.320 -12.400 1.00 89.00 83 GLN A N 1
ATOM 598 C CA . GLN A 1 83 ? 4.086 1.928 -13.732 1.00 89.00 83 GLN A CA 1
ATOM 599 C C . GLN A 1 83 ? 5.499 2.156 -14.289 1.00 89.00 83 GLN A C 1
ATOM 601 O O . GLN A 1 83 ? 5.744 1.921 -15.468 1.00 89.00 83 GLN A O 1
ATOM 606 N N . GLN A 1 84 ? 6.457 2.534 -13.437 1.00 91.62 84 GLN A N 1
ATOM 607 C CA . GLN A 1 84 ? 7.869 2.637 -13.815 1.00 91.62 84 GLN A CA 1
ATOM 608 C C . GLN A 1 84 ? 8.458 1.282 -14.227 1.00 91.62 84 GLN A C 1
ATOM 610 O O . GLN A 1 84 ? 9.136 1.206 -15.249 1.00 91.62 84 GLN A O 1
ATOM 615 N N . ARG A 1 85 ? 8.179 0.205 -13.476 1.00 90.75 85 ARG A N 1
ATOM 616 C CA . ARG A 1 85 ? 8.617 -1.153 -13.842 1.00 90.75 85 ARG A CA 1
ATOM 617 C C . ARG A 1 85 ? 7.982 -1.636 -15.143 1.00 90.75 85 ARG A C 1
ATOM 619 O O . ARG A 1 85 ? 8.700 -2.206 -15.953 1.00 90.75 85 ARG A O 1
ATOM 626 N N . GLY A 1 86 ? 6.688 -1.383 -15.348 1.00 90.69 86 GLY A N 1
ATOM 627 C CA . GLY A 1 86 ? 6.001 -1.701 -16.605 1.00 90.69 86 GLY A CA 1
ATOM 628 C C . GLY A 1 86 ? 6.644 -0.987 -17.794 1.00 90.69 86 GLY A C 1
ATOM 629 O O . GLY A 1 86 ? 7.148 -1.636 -18.699 1.00 90.69 86 GLY A O 1
ATOM 630 N N . SER A 1 87 ? 6.780 0.339 -17.719 1.00 94.25 87 SER A N 1
ATOM 631 C CA . SER A 1 87 ? 7.420 1.135 -18.777 1.00 94.25 87 SER A CA 1
ATOM 632 C C . SER A 1 87 ? 8.866 0.703 -19.065 1.00 94.25 87 SER A C 1
ATOM 634 O O . SER A 1 87 ? 9.293 0.648 -20.220 1.00 94.25 87 SER A O 1
ATOM 636 N N . TYR A 1 88 ? 9.626 0.346 -18.024 1.00 94.94 88 TYR A N 1
ATOM 637 C CA . TYR A 1 88 ? 10.970 -0.198 -18.197 1.00 94.94 88 TYR A CA 1
ATOM 638 C C . TYR A 1 88 ? 10.966 -1.580 -18.866 1.00 94.94 88 TYR A C 1
ATOM 640 O O . TYR A 1 88 ? 11.819 -1.837 -19.711 1.00 94.94 88 TYR A O 1
ATOM 648 N N . ALA A 1 89 ? 10.031 -2.463 -18.514 1.00 95.12 89 ALA A N 1
ATOM 649 C CA . ALA A 1 89 ? 9.892 -3.760 -19.172 1.00 95.12 89 ALA A CA 1
ATOM 650 C C . ALA A 1 89 ? 9.518 -3.609 -20.659 1.00 95.12 89 ALA A C 1
ATOM 652 O O . ALA A 1 89 ? 10.030 -4.359 -21.485 1.00 95.12 89 ALA A O 1
ATOM 653 N N . ASP A 1 90 ? 8.706 -2.604 -20.996 1.00 95.38 90 ASP A N 1
ATOM 654 C CA . ASP A 1 90 ? 8.201 -2.382 -22.356 1.00 95.38 90 ASP A CA 1
ATOM 655 C C . ASP A 1 90 ? 9.233 -1.743 -23.303 1.00 95.38 90 ASP A C 1
ATOM 657 O O . ASP A 1 90 ? 9.248 -2.035 -24.497 1.00 95.38 90 ASP A O 1
ATOM 661 N N . GLY A 1 91 ? 10.101 -0.850 -22.811 1.00 94.88 91 GLY A N 1
ATOM 662 C CA . GLY A 1 91 ? 11.073 -0.159 -23.676 1.00 94.88 91 GLY A CA 1
ATOM 663 C C . GLY A 1 91 ? 12.318 0.374 -22.971 1.00 94.88 91 GLY A C 1
ATOM 664 O O . GLY A 1 91 ? 12.948 1.337 -23.422 1.00 94.88 91 GLY A O 1
ATOM 665 N N . GLY A 1 92 ? 12.681 -0.241 -21.847 1.00 95.81 92 GLY A N 1
ATOM 666 C CA . GLY A 1 92 ? 13.906 0.042 -21.114 1.00 95.81 92 GLY A CA 1
ATOM 667 C C . GLY A 1 92 ? 13.985 1.470 -20.577 1.00 95.81 92 GLY A C 1
ATOM 668 O O . GLY A 1 92 ? 12.993 2.128 -20.254 1.00 95.81 92 GLY A O 1
ATOM 669 N N . ARG A 1 93 ? 15.217 1.978 -20.478 1.00 95.31 93 ARG A N 1
ATOM 670 C CA . ARG A 1 93 ? 15.515 3.297 -19.894 1.00 95.31 93 ARG A CA 1
ATOM 671 C C . ARG A 1 93 ? 14.840 4.444 -20.651 1.00 95.31 93 ARG A C 1
ATOM 673 O O . ARG A 1 93 ? 14.472 5.434 -20.027 1.00 95.31 93 ARG A O 1
ATOM 680 N N . ALA A 1 94 ? 14.671 4.314 -21.968 1.00 95.81 94 ALA A N 1
ATOM 681 C CA . ALA A 1 94 ? 14.073 5.353 -22.802 1.00 95.81 94 ALA A CA 1
ATOM 682 C C . ALA A 1 94 ? 12.582 5.546 -22.491 1.00 95.81 94 ALA A C 1
ATOM 684 O O . ALA A 1 94 ? 12.143 6.676 -22.277 1.00 95.81 94 ALA A O 1
ATOM 685 N N . SER A 1 95 ? 11.813 4.457 -22.410 1.00 95.81 95 SER A N 1
ATOM 686 C CA . SER A 1 95 ? 10.398 4.514 -22.022 1.00 95.81 95 SER A CA 1
ATOM 687 C C . SER A 1 95 ? 10.221 5.000 -20.581 1.00 95.81 95 SER A C 1
ATOM 689 O O . SER A 1 95 ? 9.369 5.854 -20.320 1.00 95.81 95 SER A O 1
ATOM 691 N N . LEU A 1 96 ? 11.080 4.554 -19.657 1.00 94.75 96 LEU A N 1
ATOM 692 C CA . LEU A 1 96 ? 11.063 5.032 -18.272 1.00 94.75 96 LEU A CA 1
ATOM 693 C C . LEU A 1 96 ? 11.334 6.543 -18.173 1.00 94.75 96 LEU A C 1
ATOM 695 O O . LEU A 1 96 ? 10.615 7.247 -17.466 1.00 94.75 96 LEU A O 1
ATOM 699 N N . ALA A 1 97 ? 12.334 7.058 -18.895 1.00 94.00 97 ALA A N 1
ATOM 700 C CA . ALA A 1 97 ? 12.647 8.487 -18.908 1.00 94.00 97 ALA A CA 1
ATOM 701 C C . ALA A 1 97 ? 11.468 9.325 -19.429 1.00 94.00 97 ALA A C 1
ATOM 703 O O . ALA A 1 97 ? 11.113 10.329 -18.813 1.00 94.00 97 ALA A O 1
ATOM 704 N N . LYS A 1 98 ? 10.805 8.877 -20.507 1.00 93.75 98 LYS A N 1
ATOM 705 C CA . LYS A 1 98 ? 9.595 9.532 -21.033 1.00 93.75 98 LYS A CA 1
ATOM 706 C C . LYS A 1 98 ? 8.479 9.593 -19.987 1.00 93.75 98 LYS A C 1
ATOM 708 O O . LYS A 1 98 ? 7.891 10.654 -19.801 1.00 93.75 98 LYS A O 1
ATOM 713 N N . LEU A 1 99 ? 8.225 8.491 -19.275 1.00 92.06 99 LEU A N 1
ATOM 714 C C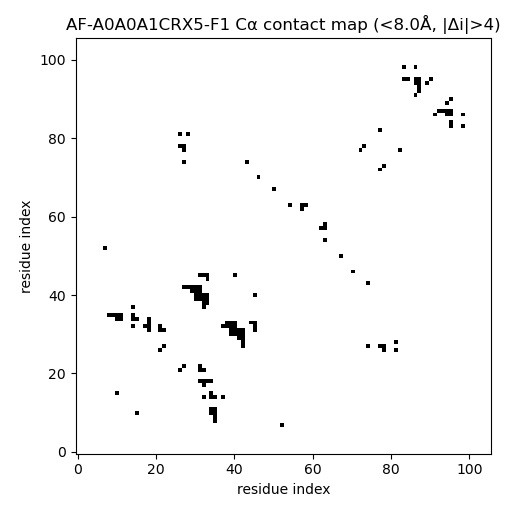A . LEU A 1 99 ? 7.208 8.437 -18.219 1.00 92.06 99 LEU A CA 1
ATOM 715 C C . LEU A 1 99 ? 7.497 9.433 -17.083 1.00 92.06 99 LEU A C 1
ATOM 717 O O . LEU A 1 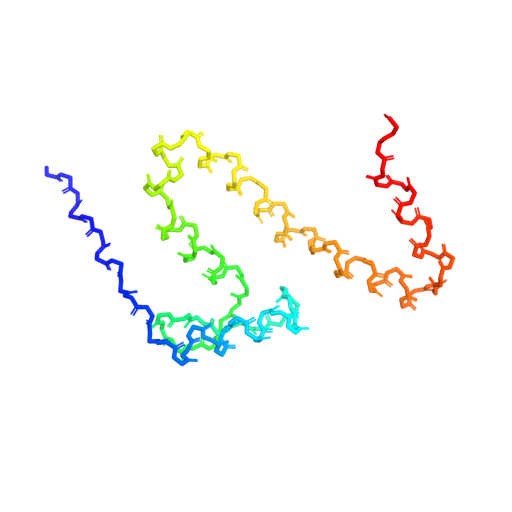99 ? 6.573 10.064 -16.576 1.00 92.06 99 LEU A O 1
ATOM 721 N N . ILE A 1 100 ? 8.761 9.562 -16.664 1.00 90.19 100 ILE A N 1
ATOM 722 C CA . ILE A 1 100 ? 9.154 10.468 -15.573 1.00 90.19 100 ILE A CA 1
ATOM 723 C C . ILE A 1 100 ? 8.945 11.927 -15.987 1.00 90.19 100 ILE A C 1
ATOM 725 O O . ILE A 1 100 ? 8.308 12.674 -15.251 1.00 90.19 100 ILE A O 1
ATOM 729 N N . VAL A 1 101 ? 9.413 12.308 -17.179 1.00 91.44 101 VAL A N 1
ATOM 730 C CA . VAL A 1 101 ? 9.278 13.682 -17.691 1.00 91.44 101 VAL A CA 1
ATOM 731 C C . VAL A 1 101 ? 7.808 14.093 -17.824 1.00 91.44 101 VAL A C 1
ATOM 733 O O . VAL A 1 101 ? 7.458 15.219 -17.501 1.00 91.44 101 VAL A O 1
ATOM 736 N N . GLN A 1 102 ? 6.923 13.177 -18.224 1.00 81.25 102 GLN A N 1
ATOM 737 C CA . GLN A 1 102 ? 5.486 13.451 -18.359 1.00 81.25 102 GLN A CA 1
ATOM 738 C C . GLN A 1 102 ? 4.745 13.638 -17.022 1.00 81.25 102 GLN A C 1
ATOM 740 O O . GLN A 1 102 ? 3.602 14.089 -17.024 1.00 81.25 102 GLN A O 1
ATOM 745 N N . ARG A 1 103 ? 5.349 13.268 -15.884 1.00 72.00 103 ARG A N 1
ATOM 746 C CA . ARG A 1 103 ? 4.717 13.333 -14.552 1.00 72.00 103 ARG A CA 1
ATOM 747 C C . ARG A 1 103 ? 5.165 14.492 -13.682 1.00 72.00 103 ARG A C 1
ATOM 749 O O . ARG A 1 103 ? 4.585 14.675 -12.616 1.00 72.00 103 ARG A O 1
ATOM 756 N N . THR A 1 104 ? 6.176 15.239 -14.100 1.00 61.38 104 THR A N 1
ATOM 757 C CA . THR A 1 104 ? 6.585 16.474 -13.435 1.00 61.38 104 THR A CA 1
ATOM 758 C C . THR A 1 104 ? 5.848 17.624 -14.117 1.00 61.38 104 THR A C 1
ATOM 760 O O . THR A 1 104 ? 6.207 17.964 -15.244 1.00 61.38 104 THR A O 1
ATOM 763 N N . PRO A 1 105 ? 4.812 18.225 -13.502 1.00 48.97 105 PRO A N 1
ATOM 764 C CA . PRO A 1 105 ? 4.349 19.520 -13.970 1.00 48.97 105 PRO A CA 1
ATOM 765 C C . PRO A 1 105 ? 5.485 20.516 -13.703 1.00 48.97 105 PRO A C 1
ATOM 767 O O . PRO A 1 105 ? 6.045 20.518 -12.603 1.00 48.97 105 PRO A O 1
ATOM 770 N N . SER A 1 106 ? 5.870 21.292 -14.719 1.00 40.09 106 SER A N 1
ATOM 771 C CA . SER A 1 106 ? 6.636 22.527 -14.501 1.00 40.09 106 SER A CA 1
ATOM 772 C C . SER A 1 106 ? 5.835 23.524 -13.675 1.00 40.09 106 SER A C 1
ATOM 774 O O . SER A 1 106 ? 4.588 23.511 -13.796 1.00 40.09 106 SER A O 1
#

Foldseek 3Di:
DPPDLPPLQDFDPVLVVVQVVVCVVQPQNAFGQQRRVRDTDHPVVSVVSVLSVCVVVCVVVVNSVVVVVVVVVCNVVPDPVVVLVVLCVVPRPVSSVVVVVVPDDD